Protein AF-A0A2W5SK33-F1 (afdb_monomer)

Sequence (135 aa):
MSSTFAAAQDRPVSSARSGFTPEEATDLLSRFNNAEALKGGDVSLFAFLNFSEVQKVALIARDGQVMPLESAPDAEIDQVSLGATTLADHLADPASRAQGIVVVHKGRITYEAYACEPAPAQRLPDARKHSDTAR

Solvent-accessible surface area (backbone atoms only — not comparable to full-atom values): 8895 Å² total; per-residue (Å²): 136,87,78,80,79,72,76,79,76,62,72,63,67,45,58,56,63,81,52,71,55,75,67,54,47,51,54,40,57,74,65,58,44,76,74,51,39,71,73,43,60,55,45,18,54,49,40,75,75,41,44,71,81,77,40,95,72,80,90,81,81,90,77,83,86,83,78,80,70,49,78,54,76,45,80,66,59,43,65,40,70,72,75,98,41,31,45,48,57,44,71,68,36,78,86,61,60,60,58,58,52,73,43,74,57,96,76,20,38,28,43,74,51,42,54,57,52,74,81,76,76,76,80,70,77,80,90,80,84,85,88,87,85,82,134

Secondary structure (DSSP, 8-state):
--------PPPPGGGGGG---HHHHHHHHHH--HHHHTT-HHHHHHHHHSHHHHS--------S---PPEE---GGGGG-B-SSSBHHHHHH-TTT---EEEEEETTEEEEEEETTSPPPPP-------------

Radius of gyration: 21.27 Å; Cα contacts (8 Å, |Δi|>4): 116; chains: 1; bounding box: 42×52×75 Å

Structure (mmCIF, N/CA/C/O backbone):
data_AF-A0A2W5SK33-F1
#
_entry.id   AF-A0A2W5SK33-F1
#
loop_
_atom_site.group_PDB
_atom_site.id
_atom_site.type_symbol
_atom_site.label_atom_id
_atom_site.label_alt_id
_atom_site.label_comp_id
_atom_site.label_asym_id
_atom_site.label_entity_id
_atom_site.label_seq_id
_atom_site.pdbx_PDB_ins_code
_atom_site.Cartn_x
_atom_site.Cartn_y
_atom_site.Cartn_z
_atom_site.occupancy
_atom_site.B_iso_or_equiv
_atom_site.auth_seq_id
_atom_site.auth_comp_id
_atom_site.auth_asym_id
_atom_site.auth_atom_id
_atom_site.pdbx_PDB_model_num
ATOM 1 N N . MET A 1 1 ? 11.031 -27.761 -28.864 1.00 37.38 1 MET A N 1
ATOM 2 C CA . MET A 1 1 ? 11.698 -27.122 -27.712 1.00 37.38 1 MET A CA 1
ATOM 3 C C . MET A 1 1 ? 10.624 -26.408 -26.914 1.00 37.38 1 MET A C 1
ATOM 5 O O . MET A 1 1 ? 10.212 -25.326 -27.304 1.00 37.38 1 MET A O 1
ATOM 9 N N . SER A 1 2 ? 10.079 -27.064 -25.889 1.00 33.03 2 SER A N 1
ATOM 10 C CA . SER A 1 2 ? 9.063 -26.462 -25.021 1.00 33.03 2 SER A CA 1
ATOM 11 C C . SER A 1 2 ? 9.777 -25.604 -23.988 1.00 33.03 2 SER A C 1
ATOM 13 O O . SER A 1 2 ? 10.398 -26.139 -23.075 1.00 33.03 2 SER A O 1
ATOM 15 N N . SER A 1 3 ? 9.757 -24.287 -24.181 1.00 33.66 3 SER A N 1
ATOM 16 C CA . SER A 1 3 ? 10.252 -23.348 -23.180 1.00 33.66 3 SER A CA 1
ATOM 17 C C . SER A 1 3 ? 9.155 -23.154 -22.137 1.00 33.66 3 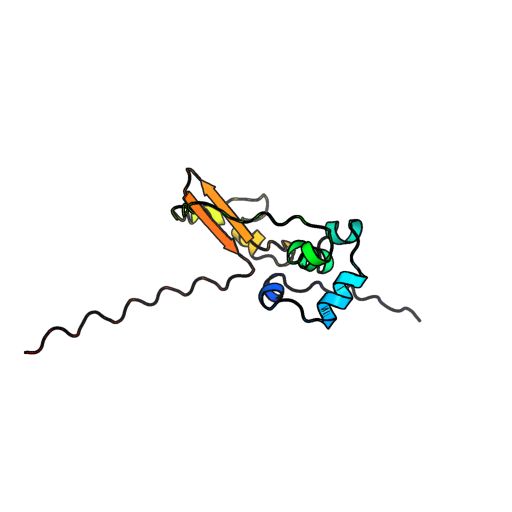SER A C 1
ATOM 19 O O . SER A 1 3 ? 8.114 -22.561 -22.420 1.00 33.66 3 SER A O 1
ATOM 21 N N . THR A 1 4 ? 9.359 -23.721 -20.954 1.00 34.81 4 THR A N 1
ATOM 22 C CA . THR A 1 4 ? 8.544 -23.459 -19.769 1.00 34.81 4 THR A CA 1
ATOM 23 C C . THR A 1 4 ? 8.788 -22.011 -19.352 1.00 34.81 4 THR A C 1
ATOM 25 O O . THR A 1 4 ? 9.854 -21.692 -18.831 1.00 34.81 4 THR A O 1
ATOM 28 N N . PHE A 1 5 ? 7.824 -21.119 -19.586 1.00 39.53 5 PHE A N 1
ATOM 29 C CA . PHE A 1 5 ? 7.817 -19.815 -18.928 1.00 39.53 5 PHE A CA 1
ATOM 30 C C . PHE A 1 5 ? 7.517 -20.057 -17.448 1.00 39.53 5 PHE A C 1
ATOM 32 O O . PHE A 1 5 ? 6.369 -20.281 -17.069 1.00 39.53 5 PHE A O 1
ATOM 39 N N . ALA A 1 6 ? 8.554 -20.075 -16.611 1.00 35.66 6 ALA A N 1
ATOM 40 C CA . ALA A 1 6 ? 8.360 -19.894 -15.182 1.00 35.66 6 ALA A CA 1
ATOM 41 C C . ALA A 1 6 ? 7.690 -18.527 -14.994 1.00 35.66 6 ALA A C 1
ATOM 43 O O . ALA A 1 6 ? 8.202 -17.522 -15.492 1.00 35.66 6 ALA A O 1
ATOM 44 N N . ALA A 1 7 ? 6.530 -18.488 -14.336 1.00 42.69 7 ALA A N 1
ATOM 45 C CA . ALA A 1 7 ? 5.955 -17.227 -13.894 1.00 42.69 7 ALA A CA 1
ATOM 46 C C . ALA A 1 7 ? 7.021 -16.524 -13.046 1.00 42.69 7 ALA A C 1
ATOM 48 O O . ALA A 1 7 ? 7.496 -17.100 -12.066 1.00 42.69 7 ALA A O 1
ATOM 49 N N . ALA A 1 8 ? 7.459 -15.337 -13.469 1.00 54.38 8 ALA A N 1
ATOM 50 C CA . ALA A 1 8 ? 8.363 -14.531 -12.668 1.00 54.38 8 ALA A CA 1
ATOM 51 C C . ALA A 1 8 ? 7.662 -14.279 -11.331 1.00 54.38 8 ALA A C 1
ATOM 53 O O . ALA A 1 8 ? 6.591 -13.677 -11.297 1.00 54.38 8 ALA A O 1
ATOM 54 N N . GLN A 1 9 ? 8.209 -14.841 -10.259 1.00 70.38 9 GLN A N 1
ATOM 55 C CA . GLN A 1 9 ? 7.660 -14.659 -8.928 1.00 70.38 9 GLN A CA 1
ATOM 56 C C . GLN A 1 9 ? 7.815 -13.181 -8.563 1.00 70.38 9 GLN A C 1
ATOM 58 O O . GLN A 1 9 ? 8.933 -12.666 -8.582 1.00 70.38 9 GLN A O 1
ATOM 63 N N . ASP A 1 10 ? 6.699 -12.507 -8.280 1.00 84.62 10 ASP A N 1
ATOM 64 C CA . ASP A 1 10 ? 6.715 -11.109 -7.853 1.00 84.62 10 ASP A CA 1
ATOM 65 C C . ASP A 1 10 ? 7.571 -10.944 -6.593 1.00 84.62 10 ASP A C 1
ATOM 67 O O . ASP A 1 10 ? 7.611 -11.819 -5.715 1.00 84.62 10 ASP A O 1
ATOM 71 N N . ARG A 1 11 ? 8.237 -9.795 -6.477 1.00 88.56 11 ARG A N 1
ATOM 72 C CA . ARG A 1 11 ? 9.053 -9.488 -5.304 1.00 88.56 11 ARG A CA 1
ATOM 73 C C . ARG A 1 11 ? 8.173 -9.325 -4.056 1.00 88.56 11 ARG A C 1
ATOM 75 O O . ARG A 1 11 ? 7.016 -8.885 -4.160 1.00 88.56 11 ARG A O 1
ATOM 82 N N . PRO A 1 12 ? 8.711 -9.624 -2.857 1.00 89.94 12 PRO A N 1
ATOM 83 C CA . PRO A 1 12 ? 8.055 -9.262 -1.608 1.00 89.94 12 PRO A CA 1
ATOM 84 C C . PRO A 1 12 ? 7.820 -7.752 -1.547 1.00 89.94 12 PRO A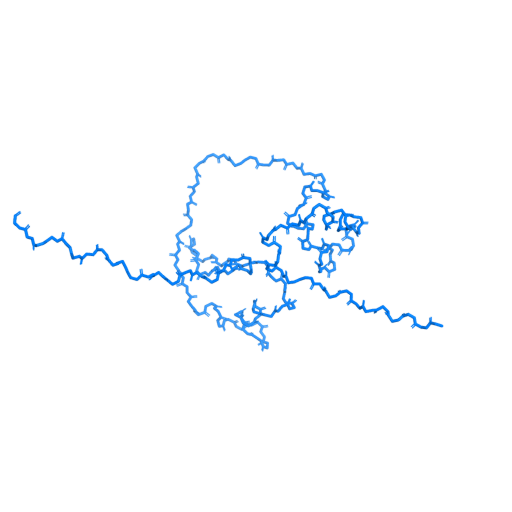 C 1
ATOM 86 O O . PRO A 1 12 ? 8.719 -6.973 -1.850 1.00 89.94 12 PRO A O 1
ATOM 89 N N . VAL A 1 13 ? 6.643 -7.322 -1.094 1.00 91.19 13 VAL A N 1
ATOM 90 C CA . VAL A 1 13 ? 6.317 -5.889 -0.969 1.00 91.19 13 VAL A CA 1
ATOM 91 C C . VAL A 1 13 ? 7.323 -5.142 -0.088 1.00 91.19 13 VAL A C 1
ATOM 93 O O . VAL A 1 13 ? 7.721 -4.023 -0.407 1.00 91.19 13 VAL A O 1
ATOM 96 N N . SER A 1 14 ? 7.808 -5.793 0.969 1.00 87.75 14 SER A N 1
ATOM 97 C CA . SER A 1 14 ? 8.817 -5.244 1.876 1.00 87.75 14 SER A CA 1
ATOM 98 C C . SER A 1 14 ? 10.144 -4.897 1.190 1.00 87.75 14 SER A C 1
ATOM 100 O O . SER A 1 14 ? 10.869 -4.032 1.685 1.00 87.75 14 SER A O 1
ATOM 102 N N . SER A 1 15 ? 10.469 -5.500 0.037 1.00 88.56 15 SER A N 1
ATOM 103 C CA . SER A 1 15 ? 11.707 -5.191 -0.688 1.00 88.56 15 SER A CA 1
ATOM 104 C C . SER A 1 15 ? 11.695 -3.783 -1.285 1.00 88.56 15 SER A C 1
ATOM 106 O O . SER A 1 15 ? 12.755 -3.174 -1.413 1.00 88.56 15 SER A O 1
ATOM 108 N N . ALA A 1 16 ? 10.515 -3.234 -1.600 1.00 89.94 16 ALA A N 1
ATOM 109 C CA . ALA A 1 16 ? 10.377 -1.885 -2.151 1.00 89.94 16 ALA A CA 1
ATOM 110 C C . ALA A 1 16 ? 10.799 -0.785 -1.160 1.00 89.94 16 ALA A C 1
ATOM 112 O O . ALA A 1 16 ? 11.021 0.357 -1.556 1.00 89.94 16 ALA A O 1
ATOM 113 N N . ARG A 1 17 ? 10.981 -1.128 0.122 1.00 85.75 17 ARG A N 1
ATOM 114 C CA . ARG A 1 17 ? 11.531 -0.222 1.135 1.00 85.75 17 ARG A CA 1
ATOM 115 C C . ARG A 1 17 ? 12.938 0.267 0.789 1.00 85.75 17 ARG A C 1
ATOM 117 O O . ARG A 1 17 ? 13.287 1.400 1.109 1.00 85.75 17 ARG A O 1
ATOM 124 N N . SER A 1 18 ? 13.737 -0.576 0.142 1.00 88.06 18 SER A N 1
ATOM 125 C CA . SER A 1 18 ? 15.085 -0.217 -0.309 1.00 88.06 18 SER A CA 1
ATOM 126 C C . SER A 1 18 ? 15.075 0.617 -1.595 1.00 88.06 18 SER A C 1
ATOM 128 O O . SER A 1 18 ? 16.138 0.959 -2.108 1.00 88.06 18 SER A O 1
ATOM 130 N N . GLY A 1 19 ? 13.890 0.950 -2.113 1.00 90.44 19 GLY A N 1
ATOM 131 C CA . GLY A 1 19 ? 13.714 1.539 -3.431 1.00 90.44 19 GLY A CA 1
ATOM 132 C C . GLY A 1 19 ? 13.909 0.516 -4.549 1.00 90.44 19 GLY A C 1
ATOM 133 O O . GLY A 1 19 ? 13.895 -0.695 -4.325 1.00 90.44 19 GLY A O 1
ATOM 134 N N . PHE A 1 20 ? 14.078 1.037 -5.759 1.00 93.88 20 PHE A N 1
ATOM 135 C CA . PHE A 1 20 ? 14.349 0.277 -6.976 1.00 93.88 20 PHE A CA 1
ATOM 136 C C . PHE A 1 20 ? 15.675 0.767 -7.555 1.00 93.88 20 PHE A C 1
ATOM 138 O O . PHE A 1 20 ? 15.928 1.977 -7.564 1.00 93.88 20 PHE A O 1
ATOM 145 N N . THR A 1 21 ? 16.526 -0.137 -8.036 1.00 94.94 21 THR A N 1
ATOM 146 C CA . THR A 1 21 ? 17.731 0.286 -8.764 1.00 94.94 21 THR A CA 1
ATOM 147 C C . THR A 1 21 ? 17.343 0.923 -10.103 1.00 94.94 21 THR A C 1
ATOM 149 O O . THR A 1 21 ? 16.238 0.686 -10.604 1.00 94.94 21 THR A O 1
ATOM 152 N N . PRO A 1 22 ? 18.226 1.719 -10.732 1.00 95.94 22 PRO A N 1
ATOM 153 C CA . PRO A 1 22 ? 17.956 2.278 -12.057 1.00 95.94 22 PRO A CA 1
ATOM 154 C C . PRO A 1 22 ? 17.603 1.218 -13.110 1.00 95.94 22 PRO A C 1
ATOM 156 O O . PRO A 1 22 ? 16.727 1.442 -13.947 1.00 95.94 22 PRO A O 1
ATOM 159 N N . GLU A 1 23 ? 18.245 0.051 -13.061 1.00 96.38 23 GLU A N 1
ATOM 160 C CA . GLU A 1 23 ? 17.981 -1.071 -13.965 1.00 96.38 23 GLU A CA 1
ATOM 161 C C . GLU A 1 23 ? 16.589 -1.663 -13.724 1.00 96.38 23 GLU A C 1
ATOM 163 O O . GLU A 1 23 ? 15.846 -1.893 -14.678 1.00 96.38 23 GLU A O 1
ATOM 168 N N . GLU A 1 24 ? 16.206 -1.851 -12.459 1.00 95.31 24 GLU A N 1
ATOM 169 C CA . GLU A 1 24 ? 14.870 -2.330 -12.097 1.00 95.31 24 GLU A CA 1
ATOM 170 C C . GLU A 1 24 ? 13.783 -1.336 -12.502 1.00 95.31 24 GLU A C 1
ATOM 172 O O . GLU A 1 24 ? 12.780 -1.725 -13.097 1.00 95.31 24 GLU A O 1
ATOM 177 N N . ALA A 1 25 ? 13.984 -0.049 -12.216 1.00 96.44 25 ALA A N 1
ATOM 178 C CA . ALA A 1 25 ? 13.053 1.003 -12.603 1.00 96.44 25 ALA A CA 1
ATOM 179 C C . ALA A 1 25 ? 12.892 1.060 -14.128 1.00 96.44 25 ALA A C 1
ATOM 181 O O . ALA A 1 25 ? 11.772 1.161 -14.623 1.00 96.44 25 ALA A O 1
ATOM 182 N N . THR A 1 26 ? 13.987 0.922 -14.881 1.00 97.38 26 THR A N 1
ATOM 183 C CA . THR A 1 26 ? 13.954 0.882 -16.350 1.00 97.38 26 THR A CA 1
ATOM 184 C C . THR A 1 26 ? 13.153 -0.318 -16.868 1.00 97.38 26 THR A C 1
ATOM 186 O O . THR A 1 26 ? 12.310 -0.142 -17.751 1.00 97.38 26 THR A O 1
ATOM 189 N N . ASP A 1 27 ? 13.360 -1.520 -16.314 1.00 96.62 27 ASP A N 1
ATOM 190 C CA . ASP A 1 27 ? 12.568 -2.711 -16.667 1.00 96.62 27 ASP A CA 1
ATOM 191 C C . ASP A 1 27 ? 11.075 -2.495 -16.385 1.00 96.62 27 ASP A C 1
ATOM 193 O O . ASP A 1 27 ? 10.234 -2.669 -17.272 1.00 96.62 27 ASP A O 1
ATOM 197 N N . LEU A 1 28 ? 10.744 -2.050 -15.173 1.00 96.88 28 LEU A N 1
ATOM 198 C CA . LEU A 1 28 ? 9.365 -1.884 -14.713 1.00 96.88 28 LEU A CA 1
ATOM 199 C C . LEU A 1 28 ? 8.629 -0.797 -15.504 1.00 96.88 28 LEU A C 1
ATOM 201 O O . LEU A 1 28 ? 7.472 -0.995 -15.881 1.00 96.88 28 LEU A O 1
ATOM 205 N N . LEU A 1 29 ? 9.310 0.304 -15.836 1.00 96.88 29 LEU A N 1
ATOM 206 C CA . LEU A 1 29 ? 8.790 1.348 -16.721 1.00 96.88 29 LEU A CA 1
ATOM 207 C C . LEU A 1 29 ? 8.542 0.826 -18.137 1.00 96.88 29 LEU A C 1
ATOM 209 O O . LEU A 1 29 ? 7.503 1.130 -18.720 1.00 96.88 29 LEU A O 1
ATOM 213 N N . SER A 1 30 ? 9.443 0.007 -18.688 1.00 97.31 30 SER A N 1
ATOM 214 C CA . SER A 1 30 ? 9.277 -0.550 -20.041 1.00 97.31 30 SER A CA 1
ATOM 215 C C . SER A 1 30 ? 8.059 -1.476 -20.168 1.00 97.31 30 SER A C 1
ATOM 217 O O . SER A 1 30 ? 7.484 -1.616 -21.248 1.00 97.31 30 SER A O 1
ATOM 219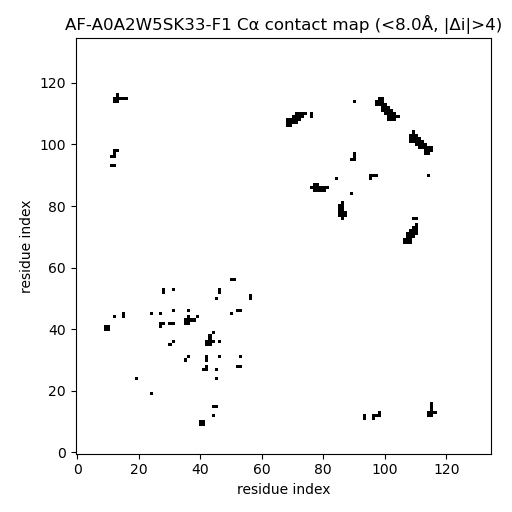 N N . ARG A 1 31 ? 7.643 -2.084 -19.052 1.00 96.38 31 ARG A N 1
ATOM 220 C CA . ARG A 1 31 ? 6.487 -2.984 -18.953 1.00 96.38 31 ARG A CA 1
ATOM 221 C C . ARG A 1 31 ? 5.201 -2.258 -18.562 1.00 96.38 31 ARG A C 1
ATOM 223 O O . ARG A 1 31 ? 4.121 -2.850 -18.630 1.00 96.38 31 ARG A O 1
ATOM 230 N N . PHE A 1 32 ? 5.297 -0.997 -18.148 1.00 97.25 32 PHE A N 1
ATOM 231 C CA . PHE A 1 32 ? 4.157 -0.251 -17.649 1.00 97.25 32 PHE A CA 1
ATOM 232 C C . PHE A 1 32 ? 3.125 0.006 -18.750 1.00 97.25 32 PHE A C 1
ATOM 234 O O . PHE A 1 32 ? 3.396 0.565 -19.811 1.00 97.25 32 PHE A O 1
ATOM 241 N N . ASN A 1 33 ? 1.887 -0.345 -18.435 1.00 96.25 33 ASN A N 1
ATOM 242 C CA . ASN A 1 33 ? 0.690 0.230 -19.024 1.00 96.25 33 ASN A CA 1
ATOM 243 C C . ASN A 1 33 ? -0.435 0.140 -17.983 1.00 96.25 33 ASN A C 1
ATOM 245 O O . ASN A 1 33 ? -0.346 -0.644 -17.037 1.00 96.25 33 ASN A O 1
ATOM 249 N N . ASN A 1 34 ? -1.510 0.911 -18.165 1.00 95.06 34 ASN A N 1
ATOM 250 C CA . ASN A 1 34 ? -2.605 0.952 -17.188 1.00 95.06 34 ASN A CA 1
ATOM 251 C C . ASN A 1 34 ? -3.234 -0.428 -16.938 1.00 95.06 34 ASN A C 1
ATOM 253 O O . ASN A 1 34 ? -3.603 -0.727 -15.808 1.00 95.06 34 ASN A O 1
ATOM 257 N N . ALA A 1 35 ? -3.347 -1.276 -17.965 1.00 96.06 35 ALA A N 1
ATOM 258 C CA . ALA A 1 35 ? -3.917 -2.608 -17.797 1.00 96.06 35 ALA A CA 1
ATOM 259 C C . ALA A 1 35 ? -2.991 -3.529 -16.989 1.00 96.06 35 ALA A C 1
ATOM 261 O O . ALA A 1 35 ? -3.490 -4.315 -16.193 1.00 96.06 35 ALA A O 1
ATOM 262 N N . GLU A 1 36 ? -1.669 -3.423 -17.151 1.00 94.88 36 GLU A N 1
ATOM 263 C CA . GLU A 1 36 ? -0.712 -4.153 -16.309 1.00 94.88 36 GLU A CA 1
ATOM 264 C C . GLU A 1 36 ? -0.698 -3.653 -14.867 1.00 94.88 36 GLU A C 1
ATOM 266 O O . GLU A 1 36 ? -0.794 -4.448 -13.938 1.00 94.88 36 GLU A O 1
ATOM 271 N N . ALA A 1 37 ? -0.664 -2.338 -14.654 1.00 93.94 37 ALA A N 1
ATOM 272 C CA . ALA A 1 37 ? -0.624 -1.774 -13.305 1.00 93.94 37 ALA A CA 1
ATOM 273 C C . ALA A 1 37 ? -1.846 -2.164 -12.447 1.00 93.94 37 ALA A C 1
ATOM 275 O O . ALA A 1 37 ? -1.743 -2.243 -11.222 1.00 93.94 37 ALA A O 1
ATOM 276 N N . LEU A 1 38 ? -2.992 -2.443 -13.077 1.00 93.31 38 LEU A N 1
ATOM 277 C CA . LEU A 1 38 ? -4.216 -2.878 -12.400 1.00 93.31 38 LEU A CA 1
ATOM 278 C C . LEU A 1 38 ? -4.260 -4.380 -12.074 1.00 93.31 38 LEU A C 1
ATOM 280 O O . LEU A 1 38 ? -5.128 -4.793 -11.309 1.00 93.31 38 LEU A O 1
ATOM 284 N N . LYS A 1 39 ? -3.350 -5.204 -12.610 1.00 92.75 39 LYS A N 1
ATOM 285 C CA . LYS A 1 39 ? -3.292 -6.647 -12.301 1.00 92.75 39 LYS A CA 1
ATOM 286 C C . LYS A 1 39 ? -2.611 -6.959 -10.967 1.00 92.75 39 LYS A C 1
ATOM 288 O O . LYS A 1 39 ? -2.693 -8.092 -10.503 1.00 92.75 39 LYS A O 1
ATOM 293 N N . GLY A 1 40 ? -1.946 -5.980 -10.355 1.00 90.00 40 GLY A N 1
ATOM 294 C CA . GLY A 1 40 ? -1.070 -6.206 -9.207 1.00 90.00 40 GLY A CA 1
ATOM 295 C C . GLY A 1 40 ? 0.362 -6.544 -9.636 1.00 90.00 40 GLY A C 1
ATOM 296 O O . GLY A 1 40 ? 0.816 -6.140 -10.705 1.00 90.00 40 GLY A O 1
ATOM 297 N N . GLY A 1 4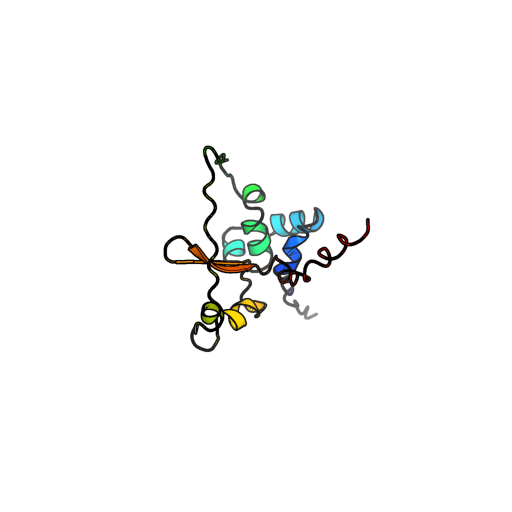1 ? 1.102 -7.234 -8.770 1.00 93.25 41 GLY A N 1
ATOM 298 C CA . GLY A 1 41 ? 2.494 -7.612 -9.030 1.00 93.25 41 GLY A CA 1
ATOM 299 C C . GLY A 1 41 ? 3.490 -6.448 -9.009 1.00 93.25 41 GLY A C 1
ATOM 300 O O . GLY A 1 41 ? 3.229 -5.392 -8.416 1.00 93.25 41 GLY A O 1
ATOM 301 N N . ASP A 1 42 ? 4.669 -6.664 -9.584 1.00 94.94 42 ASP A N 1
ATOM 302 C CA . ASP A 1 42 ? 5.808 -5.739 -9.470 1.00 94.94 42 ASP A CA 1
ATOM 303 C C . ASP A 1 42 ? 5.619 -4.418 -10.222 1.00 94.94 42 ASP A C 1
ATOM 305 O O . ASP A 1 42 ? 6.004 -3.365 -9.713 1.00 94.94 42 ASP A O 1
ATOM 309 N N . VAL A 1 43 ? 4.978 -4.449 -11.396 1.00 96.00 43 VAL A N 1
ATOM 310 C CA . VAL A 1 43 ? 4.664 -3.229 -12.164 1.00 96.00 43 VAL A CA 1
ATOM 311 C C . VAL A 1 43 ? 3.705 -2.344 -11.373 1.00 96.00 43 VAL A C 1
ATOM 313 O O . VAL A 1 43 ? 3.906 -1.135 -11.293 1.00 96.00 43 VAL A O 1
ATOM 316 N N . SER A 1 44 ? 2.689 -2.945 -10.748 1.00 95.50 44 SER A N 1
ATOM 317 C CA . SER A 1 44 ? 1.742 -2.235 -9.888 1.00 95.50 44 SER A CA 1
ATOM 318 C C . SER A 1 44 ? 2.433 -1.638 -8.662 1.00 95.50 44 SER A C 1
ATOM 320 O O . SER A 1 44 ? 2.292 -0.446 -8.391 1.00 95.50 44 SER A O 1
ATOM 322 N N . LEU A 1 45 ? 3.248 -2.438 -7.964 1.00 94.88 45 LEU A N 1
ATOM 323 C CA . LEU A 1 45 ? 3.998 -1.995 -6.787 1.00 94.88 45 LEU A CA 1
ATOM 324 C C . LEU A 1 45 ? 4.906 -0.802 -7.113 1.00 94.88 45 LEU A C 1
ATOM 326 O O . LEU A 1 45 ? 4.875 0.205 -6.408 1.00 94.88 45 LEU A O 1
ATOM 330 N N . PHE A 1 46 ? 5.668 -0.885 -8.204 1.00 95.69 46 PHE A N 1
ATOM 331 C CA . PHE A 1 46 ? 6.516 0.210 -8.666 1.00 95.69 46 PHE A CA 1
ATOM 332 C C . PHE A 1 46 ? 5.705 1.448 -9.044 1.00 95.69 46 PHE A C 1
ATOM 334 O O . PHE A 1 46 ? 6.014 2.540 -8.568 1.00 95.69 46 PHE A O 1
ATOM 341 N N . ALA A 1 47 ? 4.660 1.283 -9.858 1.00 95.94 47 ALA A N 1
ATOM 342 C CA . ALA A 1 47 ? 3.849 2.389 -10.349 1.00 95.94 47 ALA A CA 1
ATOM 343 C C . ALA A 1 47 ? 3.169 3.158 -9.211 1.00 95.94 47 ALA A C 1
ATOM 345 O O . ALA A 1 47 ? 3.185 4.384 -9.221 1.00 95.94 47 ALA A O 1
ATOM 346 N N . PHE A 1 48 ? 2.598 2.475 -8.215 1.00 94.19 48 PHE A N 1
ATOM 347 C CA . PHE A 1 48 ? 1.905 3.147 -7.110 1.00 94.19 48 PHE A CA 1
ATOM 348 C C . PHE A 1 48 ? 2.851 3.787 -6.088 1.00 94.19 48 PHE A C 1
ATOM 350 O O . PHE A 1 48 ? 2.464 4.760 -5.445 1.00 94.19 48 PHE A O 1
ATOM 357 N N . LEU A 1 49 ? 4.093 3.308 -5.978 1.00 93.69 49 LEU A N 1
ATOM 358 C CA . LEU A 1 49 ? 5.126 3.951 -5.160 1.00 93.69 49 LEU A CA 1
ATOM 359 C C . LEU A 1 49 ? 5.842 5.103 -5.882 1.00 93.69 49 LEU A C 1
ATOM 361 O O . LEU A 1 49 ? 6.358 6.002 -5.226 1.00 93.69 49 LEU A O 1
ATOM 365 N N . ASN A 1 50 ? 5.849 5.102 -7.218 1.00 95.00 50 ASN A N 1
ATOM 366 C CA . ASN A 1 50 ? 6.587 6.055 -8.053 1.00 95.00 50 ASN A CA 1
ATOM 367 C C . ASN A 1 50 ? 5.677 6.672 -9.126 1.00 95.00 50 ASN A C 1
ATOM 369 O O . ASN A 1 50 ? 6.045 6.776 -10.293 1.00 95.00 50 ASN A O 1
ATOM 373 N N . PHE A 1 51 ? 4.455 7.062 -8.755 1.00 95.19 51 PHE A N 1
ATOM 374 C CA . PHE A 1 51 ? 3.413 7.408 -9.731 1.00 95.19 51 PHE A CA 1
ATOM 375 C C . PHE A 1 51 ? 3.781 8.584 -10.652 1.00 95.19 51 PHE A C 1
ATOM 377 O O . PHE A 1 51 ? 3.331 8.647 -11.796 1.00 95.19 51 PHE A O 1
ATOM 384 N N . SER A 1 52 ? 4.648 9.485 -10.186 1.00 95.31 52 SER A N 1
ATOM 385 C CA . SER A 1 52 ? 5.210 10.579 -10.986 1.00 95.31 52 SER A CA 1
ATOM 386 C C . SER A 1 52 ? 6.099 10.120 -12.146 1.00 95.31 52 SER A C 1
ATOM 388 O O . SER A 1 52 ? 6.265 10.877 -13.097 1.00 95.31 52 SER A O 1
ATOM 390 N N . GLU A 1 53 ? 6.659 8.909 -12.089 1.00 95.12 53 GLU A N 1
ATOM 391 C CA . GLU A 1 53 ? 7.491 8.334 -13.158 1.00 95.12 53 GLU A CA 1
ATOM 392 C C . GLU A 1 53 ? 6.642 7.750 -14.297 1.00 95.12 53 GLU A C 1
ATOM 394 O O . GLU A 1 53 ? 7.080 7.679 -15.443 1.00 95.12 53 GLU A O 1
ATOM 399 N N . VAL A 1 54 ? 5.408 7.334 -13.995 1.00 96.25 54 VAL A N 1
ATOM 400 C CA . VAL A 1 54 ? 4.522 6.651 -14.953 1.00 96.25 54 VAL A CA 1
ATOM 401 C C . VAL A 1 54 ? 3.392 7.536 -15.479 1.00 96.25 54 VAL A C 1
ATOM 403 O O . VAL A 1 54 ? 2.772 7.201 -16.490 1.00 96.25 54 VAL A O 1
ATOM 406 N N . GLN A 1 55 ? 3.091 8.652 -14.811 1.00 95.00 55 GLN A N 1
ATOM 407 C CA . GLN A 1 55 ? 1.983 9.543 -15.152 1.00 95.00 55 GLN A CA 1
ATOM 408 C C . GLN A 1 55 ? 2.342 11.016 -14.958 1.00 95.00 55 GLN A C 1
ATOM 410 O O . GLN A 1 55 ? 3.181 11.389 -14.142 1.00 95.00 55 GLN A O 1
ATOM 415 N N . LYS A 1 56 ? 1.629 11.890 -15.677 1.00 95.25 56 LYS A N 1
ATOM 416 C CA . LYS A 1 56 ? 1.683 13.330 -15.409 1.00 95.25 56 LYS A CA 1
ATOM 417 C C . LYS A 1 56 ? 0.952 13.620 -14.103 1.00 95.25 56 LYS A C 1
ATOM 419 O O . LYS A 1 56 ? -0.240 13.343 -13.988 1.00 95.25 56 LYS A O 1
ATOM 424 N N . VAL A 1 57 ? 1.653 14.229 -13.156 1.00 96.25 57 VAL A N 1
ATOM 425 C CA . VAL A 1 57 ? 1.111 14.614 -11.850 1.00 96.25 57 VAL A CA 1
ATOM 426 C C . VAL A 1 57 ? 1.203 16.122 -11.651 1.00 96.25 57 VAL A C 1
ATOM 428 O O . VAL A 1 57 ? 2.067 16.788 -12.220 1.00 96.25 57 VAL A O 1
ATOM 431 N N . ALA A 1 58 ? 0.308 16.665 -10.831 1.00 96.50 58 ALA A N 1
ATOM 432 C CA . ALA A 1 58 ? 0.422 18.022 -10.315 1.00 96.50 58 ALA A CA 1
ATOM 433 C C . ALA A 1 58 ? 0.950 17.966 -8.878 1.00 96.50 58 ALA A C 1
ATOM 435 O O . ALA A 1 58 ? 0.525 17.120 -8.090 1.00 96.50 58 ALA A O 1
ATOM 436 N N . LEU A 1 59 ? 1.863 18.873 -8.531 1.00 93.94 59 LEU A N 1
ATOM 437 C CA . LEU A 1 59 ? 2.365 18.98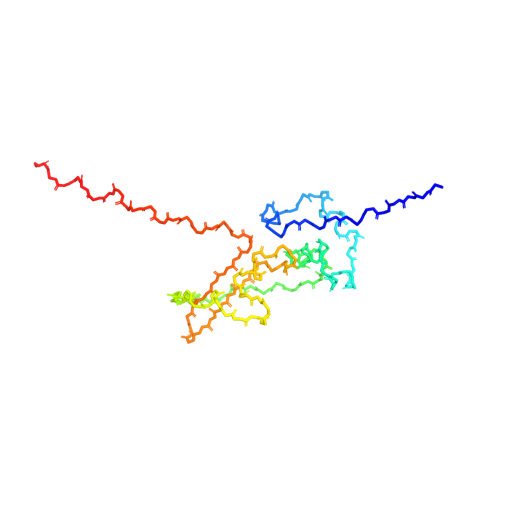1 -7.167 1.00 93.94 59 LEU A CA 1
ATOM 438 C C . LEU A 1 59 ? 1.318 19.669 -6.285 1.00 93.94 59 LEU A C 1
ATOM 440 O O . LEU A 1 59 ? 0.968 20.824 -6.521 1.00 93.94 59 LEU A O 1
ATOM 444 N N . ILE A 1 60 ? 0.866 18.978 -5.239 1.00 92.88 60 ILE A N 1
ATOM 445 C CA . ILE A 1 60 ? 0.086 19.580 -4.156 1.00 92.88 60 ILE A CA 1
ATOM 446 C C . ILE A 1 60 ? 1.046 19.838 -2.998 1.00 92.88 60 ILE A C 1
ATOM 448 O O . ILE A 1 60 ? 1.455 18.915 -2.295 1.00 92.88 60 ILE A O 1
ATOM 452 N N . ALA A 1 61 ? 1.448 21.097 -2.830 1.00 93.06 61 ALA A N 1
ATOM 453 C CA . ALA A 1 61 ? 2.292 21.491 -1.712 1.00 93.06 61 ALA A CA 1
ATOM 454 C C . ALA A 1 61 ? 1.489 21.431 -0.407 1.00 93.06 61 ALA A C 1
ATOM 456 O O . ALA A 1 61 ? 0.377 21.954 -0.322 1.00 93.06 61 ALA A O 1
ATOM 457 N N . ARG A 1 62 ? 2.064 20.803 0.621 1.00 91.88 62 ARG A N 1
ATOM 458 C CA . ARG A 1 62 ? 1.510 20.868 1.974 1.00 91.88 62 ARG A CA 1
ATOM 459 C C . ARG A 1 62 ? 1.773 22.264 2.541 1.00 91.88 62 ARG A C 1
ATOM 461 O O . ARG A 1 62 ? 2.927 22.679 2.603 1.00 91.88 62 ARG A O 1
ATOM 468 N N . ASP A 1 63 ? 0.725 22.939 2.996 1.00 93.25 63 ASP A N 1
ATOM 469 C CA . ASP A 1 63 ? 0.796 24.247 3.655 1.00 93.25 63 ASP A CA 1
ATOM 470 C C . ASP A 1 63 ? -0.031 24.242 4.954 1.00 93.25 63 ASP A C 1
ATOM 472 O O . ASP A 1 63 ? -0.869 23.361 5.167 1.00 93.25 63 ASP A O 1
ATOM 476 N N . GLY A 1 64 ? 0.226 25.202 5.840 1.00 94.25 64 GLY A N 1
ATOM 477 C CA . GLY A 1 64 ? -0.471 25.361 7.114 1.00 94.25 64 GLY A CA 1
ATOM 478 C C . GLY A 1 64 ? 0.017 24.447 8.245 1.00 94.25 64 GLY A C 1
ATOM 479 O O . GLY A 1 64 ? 1.043 23.764 8.163 1.00 94.25 64 GLY A O 1
ATOM 480 N N . GLN A 1 65 ? -0.723 24.478 9.356 1.00 93.75 65 GLN A N 1
ATOM 481 C CA . GLN A 1 65 ? -0.417 23.696 10.555 1.00 93.75 65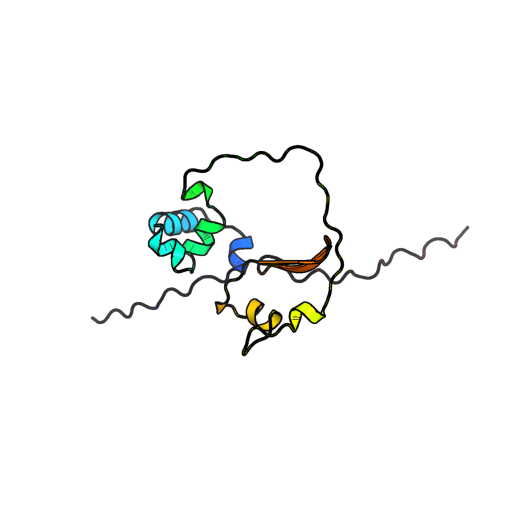 GLN A CA 1
ATOM 482 C C . GLN A 1 65 ? -0.748 22.212 10.351 1.00 93.75 65 GLN A C 1
ATOM 484 O O . GLN A 1 65 ? -1.829 21.864 9.882 1.00 93.75 65 GLN A O 1
ATOM 489 N N . VAL A 1 66 ? 0.174 21.331 10.752 1.00 92.38 66 VAL A N 1
ATOM 490 C CA . VAL A 1 66 ? -0.070 19.882 10.798 1.00 92.38 66 VAL A CA 1
ATOM 491 C C . VAL A 1 66 ? -0.660 19.535 12.149 1.00 92.38 66 VAL A C 1
ATOM 493 O O . VAL A 1 66 ? -0.032 19.792 13.174 1.00 92.38 66 VAL A O 1
ATOM 496 N N . MET A 1 67 ? -1.836 18.915 12.140 1.00 91.56 67 MET A N 1
ATOM 497 C CA . MET A 1 67 ? -2.411 18.324 13.338 1.00 91.56 67 MET A CA 1
ATOM 498 C C . MET A 1 67 ? -2.041 16.837 13.384 1.00 91.56 67 MET A C 1
ATOM 500 O O . MET A 1 67 ? -2.512 16.087 12.525 1.00 91.56 67 MET A O 1
ATOM 504 N N . PRO A 1 68 ? -1.199 16.391 14.334 1.00 92.88 68 PRO A N 1
ATOM 505 C CA . PRO A 1 68 ? -0.956 14.968 14.510 1.00 92.88 68 PRO A CA 1
ATOM 506 C C . PRO A 1 68 ? -2.239 14.289 14.999 1.00 92.88 68 PRO A C 1
ATOM 508 O O . PRO A 1 68 ? -2.941 14.819 15.862 1.00 92.88 68 PRO A O 1
ATOM 511 N N . LEU A 1 69 ? -2.539 13.108 14.461 1.00 95.25 69 LEU A N 1
ATOM 512 C CA . LEU A 1 69 ? -3.586 12.263 15.024 1.00 95.25 69 LEU A CA 1
ATOM 513 C C . LEU A 1 69 ? -3.076 11.637 16.324 1.00 95.25 69 LEU A C 1
ATOM 515 O O . LEU A 1 69 ? -1.943 11.161 16.396 1.00 95.25 69 LEU A O 1
ATOM 519 N N . GLU A 1 70 ? -3.918 11.637 17.353 1.00 96.88 70 GLU A N 1
ATOM 520 C CA . GLU A 1 70 ? -3.617 10.943 18.604 1.00 96.88 70 GLU A CA 1
ATOM 521 C C . GLU A 1 70 ? -3.615 9.427 18.354 1.00 96.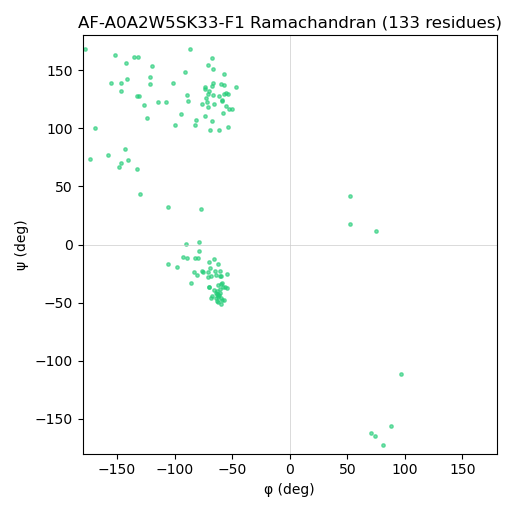88 70 GLU A C 1
ATOM 523 O O . GLU A 1 70 ? -4.499 8.901 17.678 1.00 96.88 70 GLU A O 1
ATOM 528 N N . SER A 1 71 ? -2.628 8.716 18.897 1.00 96.00 71 SER A N 1
ATOM 529 C CA . SER A 1 71 ? -2.579 7.252 18.849 1.00 96.00 71 SER A CA 1
ATOM 530 C C . SER A 1 71 ? -3.311 6.666 20.058 1.00 96.00 71 SER A C 1
ATOM 532 O O . SER A 1 71 ? -3.040 7.051 21.195 1.00 96.00 71 SER A O 1
ATOM 534 N N . ALA A 1 72 ? -4.234 5.737 19.816 1.00 97.12 72 ALA A N 1
ATOM 535 C CA . ALA A 1 72 ? -4.936 4.959 20.834 1.00 97.12 72 ALA A CA 1
ATOM 536 C C . ALA A 1 72 ? -5.094 3.504 20.357 1.00 97.12 72 ALA A C 1
ATOM 538 O O . ALA A 1 72 ? -6.199 3.118 19.968 1.00 97.12 72 ALA A O 1
ATOM 539 N N . PRO A 1 73 ? -3.998 2.718 20.340 1.00 95.44 73 PRO A N 1
ATOM 540 C CA . PRO A 1 73 ? -3.988 1.383 19.757 1.00 95.44 73 PRO A CA 1
ATOM 541 C C . PRO A 1 73 ? -4.993 0.440 20.417 1.00 95.44 73 PRO A C 1
ATOM 543 O O . PRO A 1 73 ? -5.102 0.395 21.643 1.00 95.44 73 PRO A O 1
ATOM 546 N N . ASP A 1 74 ? -5.673 -0.345 19.593 1.00 95.75 74 ASP A N 1
ATOM 547 C CA . ASP A 1 74 ? -6.616 -1.380 19.990 1.00 95.75 74 ASP A CA 1
ATOM 548 C C . ASP A 1 74 ? -6.176 -2.714 19.374 1.00 95.75 74 ASP A C 1
ATOM 550 O O . ASP A 1 74 ? -6.242 -2.916 18.160 1.00 95.75 74 ASP A O 1
ATOM 554 N N . ALA A 1 75 ? -5.685 -3.619 20.223 1.00 89.38 75 ALA A N 1
ATOM 555 C CA . ALA A 1 75 ? -5.156 -4.912 19.797 1.00 89.38 75 ALA A CA 1
ATOM 556 C C . ALA A 1 75 ? -6.247 -5.872 19.290 1.00 89.38 75 ALA A C 1
ATOM 558 O O . ALA A 1 75 ? -5.929 -6.864 18.635 1.00 89.38 75 ALA A O 1
ATOM 559 N N . GLU A 1 76 ? -7.530 -5.599 19.555 1.00 94.75 76 GLU A N 1
ATOM 560 C CA . GLU A 1 76 ? -8.624 -6.425 19.033 1.00 94.75 76 GLU A CA 1
ATOM 561 C C . GLU A 1 76 ? -8.779 -6.275 17.512 1.00 94.75 76 GLU A C 1
ATOM 563 O O . GLU A 1 76 ? -9.310 -7.172 16.854 1.00 94.75 76 GLU A O 1
ATOM 568 N N . ILE A 1 77 ? -8.259 -5.185 16.931 1.00 94.69 77 ILE A N 1
ATOM 569 C CA . ILE A 1 77 ? -8.332 -4.917 15.490 1.00 94.69 77 ILE A CA 1
ATOM 570 C C . ILE A 1 77 ? -7.603 -5.990 14.666 1.00 94.69 77 ILE A C 1
ATOM 572 O O . ILE A 1 77 ? -8.097 -6.371 13.605 1.00 94.69 77 ILE A O 1
ATOM 576 N N . ASP A 1 78 ? -6.500 -6.549 15.171 1.00 91.00 78 ASP A N 1
ATOM 577 C CA . ASP A 1 78 ? -5.783 -7.661 14.524 1.00 91.00 78 ASP A CA 1
ATOM 578 C C . ASP A 1 78 ? -6.669 -8.898 14.322 1.00 91.00 78 ASP A C 1
ATOM 580 O O . ASP A 1 78 ? -6.519 -9.630 13.343 1.00 91.00 78 ASP A O 1
ATOM 584 N N . GLN A 1 79 ? -7.609 -9.121 15.242 1.00 94.25 79 GLN A N 1
ATOM 585 C CA . GLN A 1 79 ? -8.460 -10.310 15.300 1.00 94.25 79 GLN A CA 1
ATOM 586 C C . GLN A 1 79 ? -9.766 -10.155 14.516 1.00 94.25 79 GLN A C 1
ATOM 588 O O . GLN A 1 79 ? -10.583 -11.079 14.476 1.00 94.25 79 GLN A O 1
ATOM 593 N N . VAL A 1 80 ? -9.986 -9.001 13.879 1.00 95.19 80 VAL A N 1
ATOM 594 C CA . VAL A 1 80 ? -11.171 -8.775 13.050 1.00 95.19 80 VAL A CA 1
ATOM 595 C C . VAL A 1 80 ? -11.211 -9.817 11.934 1.00 95.19 80 VAL A C 1
ATOM 597 O O . VAL A 1 80 ? -10.268 -9.966 11.158 1.00 95.19 80 VAL A O 1
ATOM 600 N N . SER A 1 81 ? -12.325 -10.545 11.853 1.00 95.19 81 SER A N 1
ATOM 601 C CA . SER A 1 81 ? -12.538 -11.553 10.817 1.00 95.19 81 SER A CA 1
ATOM 602 C C . SER A 1 81 ? -12.756 -10.893 9.454 1.00 95.19 81 SER A C 1
ATOM 604 O O . SER A 1 81 ? -13.629 -10.040 9.292 1.00 95.19 81 SER A O 1
ATOM 606 N N . LEU A 1 82 ? -12.003 -11.352 8.456 1.00 91.44 82 LEU A N 1
ATOM 607 C CA . LEU A 1 82 ? -12.170 -11.038 7.035 1.00 91.44 82 LEU A CA 1
ATOM 608 C C . LEU A 1 82 ? -12.783 -12.234 6.281 1.00 91.44 82 LEU A C 1
ATOM 610 O O . LEU A 1 82 ? -12.467 -12.498 5.122 1.00 91.44 82 LEU A O 1
ATOM 614 N N . GLY A 1 83 ? -13.637 -13.004 6.962 1.00 92.19 83 GLY A N 1
ATOM 615 C CA . GLY A 1 83 ? -14.160 -14.281 6.484 1.00 92.19 83 GLY A CA 1
ATOM 616 C C . GLY A 1 83 ? -13.353 -15.446 7.049 1.00 92.19 83 GLY A C 1
ATOM 617 O O . GLY A 1 83 ? -13.420 -15.722 8.243 1.00 92.19 83 GLY A O 1
ATOM 618 N N . ALA A 1 84 ? -12.596 -16.142 6.198 1.00 92.69 84 ALA A N 1
ATOM 619 C CA . ALA A 1 84 ? -11.829 -17.329 6.595 1.00 92.69 84 ALA A CA 1
ATOM 620 C C . ALA A 1 84 ? -10.506 -17.022 7.329 1.00 92.69 84 ALA A C 1
ATOM 622 O O . ALA A 1 84 ? -9.836 -17.946 7.776 1.00 92.69 84 ALA A O 1
ATOM 623 N N . THR A 1 85 ? -10.125 -15.748 7.429 1.00 94.12 85 THR A N 1
ATOM 624 C CA . THR A 1 85 ? -8.849 -15.278 7.984 1.00 94.12 85 THR A CA 1
ATOM 625 C C . THR A 1 85 ? -9.080 -14.091 8.919 1.00 94.12 85 THR A C 1
ATOM 627 O O . THR A 1 85 ? -10.134 -13.449 8.847 1.00 94.12 85 THR A O 1
ATOM 630 N N . THR A 1 86 ? -8.115 -13.779 9.781 1.00 94.81 86 THR A N 1
ATOM 631 C CA . THR A 1 86 ? -8.085 -12.509 10.529 1.00 94.81 86 THR A CA 1
ATOM 632 C C . THR A 1 86 ? -7.406 -11.403 9.714 1.00 94.81 86 THR A C 1
ATOM 634 O O . THR A 1 86 ? -6.780 -11.681 8.684 1.00 94.81 86 THR A O 1
ATOM 637 N N . LEU A 1 87 ? -7.519 -10.147 10.157 1.00 93.06 87 LEU A N 1
ATOM 638 C CA . LEU A 1 87 ? -6.768 -9.031 9.578 1.00 93.06 87 LEU A CA 1
ATOM 639 C C . LEU A 1 87 ? -5.256 -9.259 9.698 1.00 93.06 87 LEU A C 1
ATOM 641 O O . LEU A 1 87 ? -4.546 -9.092 8.708 1.00 93.06 87 LEU A O 1
ATOM 645 N N . ALA A 1 88 ? -4.779 -9.683 10.869 1.00 90.56 88 ALA A N 1
ATOM 646 C CA . ALA A 1 88 ? -3.363 -9.968 11.089 1.00 90.56 88 ALA A CA 1
ATOM 647 C C . ALA A 1 88 ? -2.839 -11.045 10.128 1.00 90.56 88 ALA A C 1
ATOM 649 O O . ALA A 1 88 ? -1.818 -10.848 9.469 1.00 90.56 88 ALA A O 1
ATOM 650 N N . ASP A 1 89 ? -3.575 -12.150 9.991 1.00 92.19 89 ASP A N 1
ATOM 651 C CA . ASP A 1 89 ? -3.217 -13.237 9.077 1.00 92.19 89 ASP A CA 1
ATOM 652 C C . ASP A 1 89 ? -3.216 -12.768 7.615 1.00 92.19 89 ASP A C 1
ATOM 654 O O . ASP A 1 89 ? -2.318 -13.116 6.850 1.00 92.19 89 ASP A O 1
ATOM 658 N N . HIS A 1 90 ? -4.185 -11.932 7.226 1.00 91.44 90 HIS A N 1
ATOM 659 C CA . HIS A 1 90 ? -4.238 -11.373 5.877 1.00 91.44 90 HIS A CA 1
ATOM 660 C C . HIS A 1 90 ? -3.019 -10.496 5.576 1.00 91.44 90 HIS A C 1
ATOM 662 O O . HIS A 1 90 ? -2.442 -10.609 4.502 1.00 91.44 90 HIS A O 1
ATOM 668 N N . LEU A 1 91 ? -2.604 -9.641 6.511 1.00 90.00 91 LEU A N 1
ATOM 669 C CA . LEU A 1 91 ? -1.438 -8.771 6.327 1.00 90.00 91 LEU A CA 1
ATOM 670 C C . LEU A 1 91 ? -0.114 -9.546 6.344 1.00 90.00 91 LEU A C 1
ATOM 672 O O . LEU A 1 91 ? 0.854 -9.114 5.718 1.00 90.00 91 LEU A O 1
ATOM 676 N N . ALA A 1 92 ? -0.065 -10.678 7.047 1.00 88.00 92 ALA A N 1
ATOM 677 C CA . ALA A 1 92 ? 1.090 -11.567 7.062 1.00 88.00 92 ALA A CA 1
ATOM 678 C C . ALA A 1 92 ? 1.216 -12.415 5.781 1.00 88.00 92 ALA A C 1
ATOM 680 O O . ALA A 1 92 ? 2.320 -12.867 5.466 1.00 88.00 92 ALA A O 1
ATOM 681 N N . ASP A 1 93 ? 0.123 -12.631 5.040 1.00 89.12 93 ASP A N 1
ATOM 682 C CA . ASP A 1 93 ? 0.124 -13.390 3.789 1.00 89.12 93 ASP A CA 1
ATOM 683 C C . ASP A 1 93 ? 0.821 -12.602 2.658 1.00 89.12 93 ASP A C 1
ATOM 685 O O . ASP A 1 93 ? 0.325 -11.550 2.237 1.00 89.12 93 ASP A O 1
ATOM 689 N N . PRO A 1 94 ? 1.933 -13.108 2.081 1.00 87.12 94 PRO A N 1
ATOM 690 C CA . PRO A 1 94 ? 2.587 -12.474 0.937 1.00 87.12 94 PRO A CA 1
ATOM 691 C C . PRO A 1 94 ? 1.658 -12.231 -0.264 1.00 87.12 94 PRO A C 1
ATOM 693 O O . PRO A 1 94 ? 1.912 -11.317 -1.055 1.00 87.12 94 PRO A O 1
ATOM 696 N N . ALA A 1 95 ? 0.587 -13.018 -0.408 1.00 88.44 95 ALA A N 1
ATOM 697 C CA . ALA A 1 95 ? -0.405 -12.856 -1.464 1.00 88.44 95 ALA A CA 1
ATOM 698 C C . ALA A 1 95 ? -1.293 -11.613 -1.280 1.00 88.44 95 ALA A C 1
ATOM 700 O O . ALA A 1 95 ? -1.803 -11.097 -2.275 1.00 88.44 95 ALA A O 1
ATOM 701 N N . SER A 1 96 ? -1.449 -11.093 -0.054 1.00 89.56 96 SER A N 1
ATOM 702 C CA . SER A 1 96 ? -2.205 -9.856 0.202 1.00 89.56 96 SER A CA 1
ATOM 703 C C . SER A 1 96 ? -1.595 -8.662 -0.527 1.00 89.56 96 SER A C 1
ATOM 705 O O . SER A 1 96 ? -2.308 -7.799 -1.040 1.00 89.56 96 SER A O 1
ATOM 707 N N . ARG A 1 97 ? -0.259 -8.612 -0.588 1.00 90.38 97 ARG A N 1
ATOM 708 C CA . ARG A 1 97 ? 0.512 -7.485 -1.134 1.00 90.38 97 ARG A CA 1
ATOM 709 C C . ARG A 1 97 ? 0.133 -6.115 -0.538 1.00 90.38 97 ARG A C 1
ATOM 711 O O . ARG A 1 97 ? 0.478 -5.083 -1.119 1.00 90.38 97 ARG A O 1
ATOM 718 N N . ALA A 1 98 ? -0.538 -6.077 0.615 1.00 90.44 98 ALA A N 1
ATOM 719 C CA . ALA A 1 98 ? -0.814 -4.841 1.329 1.00 90.44 98 ALA A CA 1
ATOM 720 C C . ALA A 1 98 ? 0.504 -4.160 1.727 1.00 90.44 98 ALA A C 1
ATOM 722 O O . ALA A 1 98 ? 1.385 -4.774 2.319 1.00 90.44 98 ALA A O 1
ATOM 723 N N . GLN A 1 99 ? 0.644 -2.879 1.386 1.00 90.81 99 GLN A N 1
ATOM 724 C CA . GLN A 1 99 ? 1.811 -2.067 1.759 1.00 90.81 99 GLN A CA 1
ATOM 725 C C . GLN A 1 99 ? 1.646 -1.457 3.150 1.00 90.81 99 GLN A C 1
ATOM 727 O O . GLN A 1 99 ? 2.611 -1.321 3.901 1.00 90.81 99 GLN A O 1
ATOM 732 N N . GLY A 1 100 ? 0.406 -1.132 3.505 1.00 90.25 100 GLY A N 1
ATOM 733 C CA . GLY A 1 100 ? 0.036 -0.753 4.849 1.00 90.25 100 GLY A CA 1
ATOM 734 C C . GLY A 1 100 ? -1.453 -0.489 4.990 1.00 90.25 100 GLY A C 1
ATOM 735 O O . GLY A 1 100 ? -2.188 -0.389 4.005 1.00 90.25 100 GLY A O 1
ATOM 736 N N . ILE A 1 101 ? -1.879 -0.388 6.236 1.00 92.75 101 ILE A N 1
ATOM 737 C CA . ILE A 1 101 ? -3.239 -0.099 6.658 1.00 92.75 101 ILE A CA 1
ATOM 738 C C . ILE A 1 101 ? -3.179 0.830 7.864 1.00 92.75 101 ILE A C 1
ATOM 740 O O . ILE A 1 101 ? -2.317 0.690 8.727 1.00 92.75 101 ILE A O 1
ATOM 744 N N . VAL A 1 102 ? -4.116 1.771 7.921 1.00 94.38 102 VAL A N 1
ATOM 745 C CA . VAL A 1 102 ? -4.343 2.629 9.083 1.00 94.38 102 VAL A CA 1
ATOM 746 C C . VAL A 1 102 ? -5.836 2.632 9.366 1.00 94.38 102 VAL A C 1
ATOM 748 O O . VAL A 1 102 ? -6.641 2.903 8.474 1.00 94.38 102 VAL A O 1
ATOM 751 N N . VAL A 1 103 ? -6.213 2.342 10.606 1.00 95.19 103 VAL A N 1
ATOM 752 C CA . VAL A 1 103 ? -7.586 2.441 11.098 1.00 95.19 103 VAL A CA 1
ATOM 753 C C . VAL A 1 103 ? -7.672 3.646 12.019 1.00 95.19 103 VAL A C 1
ATOM 755 O O . VAL A 1 103 ? -6.956 3.745 13.018 1.00 95.19 103 VAL A O 1
ATOM 758 N N . VAL A 1 104 ? -8.571 4.566 11.673 1.00 96.25 104 VAL A N 1
ATOM 759 C CA . VAL A 1 104 ? -8.855 5.759 12.469 1.00 96.25 104 VAL A CA 1
ATOM 760 C C . VAL A 1 104 ? -10.280 5.677 12.990 1.00 96.25 104 VAL A C 1
ATOM 762 O O . VAL A 1 104 ? -11.232 5.609 12.213 1.00 96.25 104 VAL A O 1
ATOM 765 N N . HIS A 1 105 ? -10.443 5.740 14.308 1.00 95.88 105 HIS A N 1
ATOM 766 C CA . HIS A 1 105 ? -11.747 5.735 14.959 1.00 95.88 105 HIS A CA 1
ATOM 767 C C . HIS A 1 105 ? -11.824 6.869 15.984 1.00 95.88 105 HIS A C 1
ATOM 769 O O . HIS A 1 105 ? -10.947 7.042 16.827 1.00 95.88 105 HIS A O 1
ATOM 775 N N . LYS A 1 106 ? -12.877 7.694 15.882 1.00 96.00 106 LYS A N 1
ATOM 776 C CA . LYS A 1 106 ? -13.094 8.885 16.731 1.00 96.00 106 LYS A CA 1
ATOM 777 C C . LYS A 1 106 ? -11.889 9.840 16.767 1.00 96.00 106 LYS A C 1
ATOM 779 O O . LYS A 1 106 ? -11.540 10.366 17.822 1.00 96.00 106 LYS A O 1
ATOM 784 N N . GLY A 1 107 ? -11.264 10.055 15.607 1.00 95.88 107 GLY A N 1
ATOM 785 C CA . GLY A 1 107 ? -10.129 10.970 15.448 1.00 95.88 107 GLY A CA 1
ATOM 786 C C . GLY A 1 107 ? -8.798 10.447 15.992 1.00 95.88 107 GLY A C 1
ATOM 787 O O . GLY A 1 107 ? -7.856 11.226 16.101 1.00 95.88 107 GLY A O 1
ATOM 788 N N . ARG A 1 108 ? -8.712 9.157 16.334 1.00 97.44 108 ARG A N 1
ATOM 789 C CA . ARG A 1 108 ? -7.497 8.522 16.851 1.00 97.44 108 ARG A CA 1
ATOM 790 C C . ARG A 1 108 ? -7.068 7.363 15.971 1.00 97.44 108 ARG A C 1
ATOM 792 O O . ARG A 1 108 ? -7.929 6.646 15.464 1.00 97.44 108 ARG A O 1
ATOM 799 N N . ILE A 1 109 ? -5.764 7.171 15.816 1.00 97.50 109 ILE A N 1
ATOM 800 C CA . ILE A 1 109 ? -5.197 5.983 15.172 1.00 97.50 109 ILE A CA 1
ATOM 801 C C . ILE A 1 109 ? -5.358 4.821 16.151 1.00 97.50 109 ILE A C 1
ATOM 803 O O . ILE A 1 109 ? -4.717 4.810 17.200 1.00 97.50 109 ILE A O 1
ATOM 807 N N . THR A 1 110 ? -6.234 3.874 15.829 1.00 97.12 110 THR A N 1
ATOM 808 C CA . THR A 1 110 ? -6.476 2.680 16.654 1.00 97.12 110 THR A CA 1
ATOM 809 C C . THR A 1 110 ? -5.714 1.464 16.161 1.00 97.12 110 THR A C 1
ATOM 811 O O . THR A 1 110 ? -5.515 0.520 16.913 1.00 97.12 110 THR A O 1
ATOM 814 N N . TYR A 1 111 ? -5.267 1.480 14.911 1.00 95.62 111 TYR A N 1
ATOM 815 C CA . TYR A 1 111 ? -4.430 0.435 14.349 1.00 95.62 111 TYR A CA 1
ATOM 816 C C . TYR A 1 111 ? -3.626 1.001 13.192 1.00 95.62 111 TYR A C 1
ATOM 818 O O . TYR A 1 111 ? -4.158 1.759 12.382 1.00 95.62 111 TYR A O 1
ATOM 826 N N . GLU A 1 112 ? -2.367 0.616 13.095 1.00 93.50 112 GLU A N 1
ATOM 827 C CA . GLU A 1 112 ? -1.571 0.830 11.900 1.00 93.50 112 GLU A CA 1
ATOM 828 C C . GLU A 1 112 ? -0.590 -0.323 11.733 1.00 93.50 112 GLU A C 1
ATOM 830 O O . GLU A 1 112 ? -0.019 -0.817 12.704 1.00 93.50 112 GLU A O 1
ATOM 835 N N . ALA A 1 113 ? -0.424 -0.765 10.496 1.00 90.12 113 ALA A N 1
ATOM 836 C CA . ALA A 1 113 ? 0.543 -1.783 10.136 1.00 90.12 113 ALA A CA 1
ATOM 837 C C . ALA A 1 113 ? 1.053 -1.474 8.737 1.00 90.12 113 ALA A C 1
ATOM 839 O O . ALA A 1 113 ? 0.263 -1.233 7.826 1.00 90.12 113 ALA A O 1
ATOM 840 N N . TYR A 1 114 ? 2.368 -1.503 8.553 1.00 87.38 114 TYR A N 1
ATOM 841 C CA . TYR A 1 114 ? 2.996 -1.260 7.263 1.00 87.38 114 TYR A CA 1
ATOM 842 C C . TYR A 1 114 ? 3.928 -2.428 6.961 1.00 87.38 114 TYR A C 1
ATOM 844 O O . TYR A 1 114 ? 4.886 -2.665 7.692 1.00 87.38 114 TYR A O 1
ATOM 852 N N . ALA A 1 115 ? 3.685 -3.143 5.861 1.00 73.38 115 ALA A N 1
ATOM 853 C CA . ALA A 1 115 ? 4.557 -4.231 5.405 1.00 73.38 115 ALA A CA 1
ATOM 854 C C . ALA A 1 115 ? 5.973 -3.730 5.050 1.00 73.38 115 ALA A C 1
ATOM 856 O O . ALA A 1 115 ? 6.922 -4.507 4.944 1.00 73.38 115 ALA A O 1
ATOM 857 N N . CYS A 1 116 ? 6.111 -2.413 4.874 1.00 56.28 116 CYS A N 1
ATOM 858 C CA . CYS A 1 116 ? 7.362 -1.711 4.629 1.00 56.28 116 CYS A CA 1
ATOM 859 C C . CYS A 1 116 ? 8.076 -1.263 5.925 1.00 56.28 116 CYS A C 1
ATOM 861 O O . CYS A 1 116 ? 9.234 -0.845 5.847 1.00 56.28 116 CYS A O 1
ATOM 863 N N . GLU A 1 117 ? 7.443 -1.323 7.105 1.00 47.91 117 GLU A N 1
ATOM 864 C CA . GLU A 1 117 ? 8.104 -1.032 8.388 1.00 47.91 117 GLU A CA 1
ATOM 865 C C . GLU A 1 117 ? 8.704 -2.299 9.013 1.00 47.91 117 GLU A C 1
ATOM 867 O O . GLU A 1 117 ? 8.187 -3.399 8.826 1.00 47.91 117 GLU A O 1
ATOM 872 N N . PRO A 1 118 ? 9.818 -2.195 9.763 1.00 39.69 118 PRO A N 1
ATOM 873 C CA . PRO A 1 118 ? 10.208 -3.285 10.640 1.00 39.69 118 PRO A CA 1
ATOM 874 C C . PRO A 1 118 ? 9.205 -3.327 11.804 1.00 39.69 118 PRO A C 1
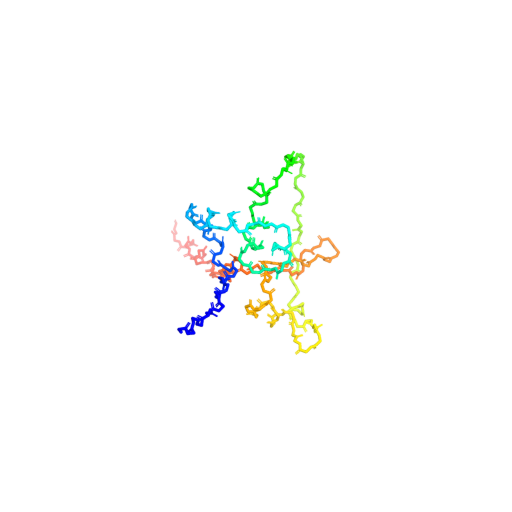ATOM 876 O O . PRO A 1 118 ? 8.646 -2.294 12.171 1.00 39.69 118 PRO A O 1
ATOM 879 N N . ALA A 1 119 ? 9.014 -4.491 12.431 1.00 35.38 119 ALA A N 1
ATOM 880 C CA . ALA A 1 119 ? 8.287 -4.548 13.699 1.00 35.38 119 ALA A CA 1
ATOM 881 C C . ALA A 1 119 ? 8.817 -3.444 14.642 1.00 35.38 119 ALA A C 1
ATOM 883 O O . ALA A 1 119 ? 10.042 -3.254 14.698 1.00 35.38 119 ALA A O 1
ATOM 884 N N . PRO A 1 120 ? 7.942 -2.692 15.341 1.00 37.41 120 PRO A N 1
ATOM 885 C CA . PRO A 1 120 ? 8.382 -1.597 16.189 1.00 37.41 120 PRO A CA 1
ATOM 886 C C . PRO A 1 120 ? 9.438 -2.125 17.154 1.00 37.41 120 PRO A C 1
ATOM 888 O O . PRO A 1 120 ? 9.245 -3.162 17.793 1.00 37.41 120 PRO A O 1
ATOM 891 N N . ALA A 1 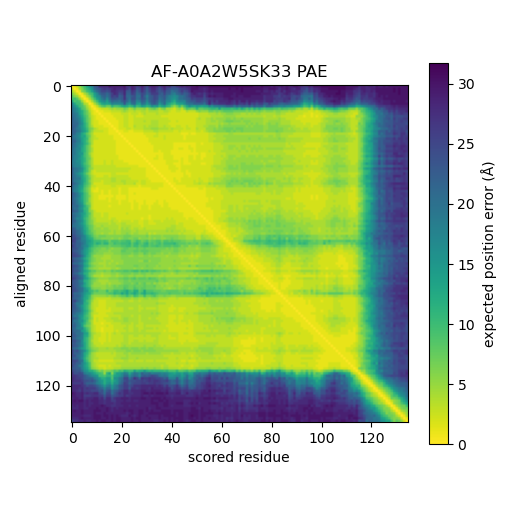121 ? 10.579 -1.434 17.232 1.00 34.88 121 ALA A N 1
ATOM 892 C CA . ALA A 1 121 ? 11.605 -1.770 18.203 1.00 34.88 121 ALA A CA 1
ATOM 893 C C . ALA A 1 121 ? 10.935 -1.807 19.580 1.00 34.88 121 ALA A C 1
ATOM 895 O O . ALA A 1 121 ? 10.393 -0.795 20.034 1.00 34.88 121 ALA A O 1
ATOM 896 N N . GLN A 1 122 ? 10.928 -2.982 20.217 1.00 37.56 122 GLN A N 1
ATOM 897 C CA . GLN A 1 122 ? 10.479 -3.119 21.595 1.00 37.56 122 GLN A CA 1
ATOM 898 C C . GLN A 1 122 ? 11.218 -2.053 22.396 1.00 37.56 122 GLN A C 1
ATOM 900 O O . GLN A 1 122 ? 12.450 -2.029 22.413 1.00 37.56 122 GLN A O 1
ATOM 905 N N . ARG A 1 123 ? 10.464 -1.107 22.962 1.00 37.59 123 ARG A N 1
ATOM 906 C CA . ARG A 1 123 ? 11.013 0.039 23.682 1.00 37.59 123 ARG A CA 1
ATOM 907 C C . ARG A 1 123 ? 11.800 -0.523 24.868 1.00 37.59 123 ARG A C 1
ATOM 909 O O . ARG A 1 123 ? 11.206 -0.935 25.861 1.00 37.59 123 ARG A O 1
ATOM 916 N N . LEU A 1 124 ? 13.121 -0.626 24.716 1.00 34.22 124 LEU A N 1
ATOM 917 C CA . LEU A 1 124 ? 14.024 -1.105 25.757 1.00 34.22 124 LEU A CA 1
ATOM 918 C C . LEU A 1 124 ? 13.785 -0.225 26.996 1.00 34.22 124 LEU A C 1
ATOM 920 O O . LEU A 1 124 ? 13.738 0.999 26.838 1.00 34.22 124 LEU A O 1
ATOM 924 N N . PRO A 1 125 ? 13.581 -0.787 28.201 1.00 35.69 125 PRO A N 1
ATOM 925 C CA . PRO A 1 125 ? 13.360 0.034 29.383 1.00 35.69 125 PRO A CA 1
ATOM 926 C C . PRO A 1 125 ? 14.547 0.984 29.580 1.00 35.69 125 PRO A C 1
ATOM 928 O O . PRO A 1 125 ? 15.703 0.562 29.538 1.00 35.69 125 PRO A O 1
ATOM 931 N N . ASP A 1 126 ? 14.240 2.271 29.762 1.00 39.16 126 ASP A N 1
ATOM 932 C CA . ASP A 1 126 ? 15.208 3.350 29.963 1.00 39.16 126 ASP A CA 1
ATOM 933 C C . ASP A 1 126 ? 16.165 3.007 31.117 1.00 39.16 126 ASP A C 1
ATOM 935 O O . ASP A 1 126 ? 15.849 3.173 32.295 1.00 39.16 126 ASP A O 1
ATOM 939 N N . ALA A 1 127 ? 17.376 2.560 30.785 1.00 46.38 127 ALA A N 1
ATOM 940 C CA . ALA A 1 127 ? 18.426 2.223 31.746 1.00 46.38 127 ALA A CA 1
ATOM 941 C C . ALA A 1 127 ? 19.132 3.467 32.328 1.00 46.38 127 ALA A C 1
ATOM 943 O O . ALA A 1 127 ? 20.315 3.427 32.662 1.00 46.38 127 ALA A O 1
ATOM 944 N N . ARG A 1 128 ? 18.434 4.603 32.446 1.00 47.38 128 ARG A N 1
ATOM 945 C CA . ARG A 1 128 ? 18.979 5.840 33.026 1.00 47.38 128 ARG A CA 1
ATOM 946 C C . ARG A 1 128 ? 18.038 6.460 34.047 1.00 47.38 128 ARG A C 1
ATOM 948 O O . ARG A 1 128 ? 17.573 7.581 33.890 1.00 47.38 128 ARG A O 1
ATOM 955 N N . LYS A 1 129 ? 17.832 5.740 35.147 1.00 48.09 129 LYS A N 1
ATOM 956 C CA . LYS A 1 129 ? 17.567 6.338 36.461 1.00 48.09 129 LYS A CA 1
ATOM 957 C C . LYS A 1 129 ? 18.254 5.499 37.531 1.00 48.09 129 LYS A C 1
ATOM 959 O O . LYS A 1 129 ? 17.607 4.640 38.094 1.00 48.09 129 LYS A O 1
ATOM 964 N N . HIS A 1 130 ? 19.550 5.719 37.754 1.00 46.53 130 HIS A N 1
ATOM 965 C CA . HIS A 1 130 ? 20.236 5.540 39.046 1.00 46.53 130 HIS A CA 1
ATOM 966 C C . HIS A 1 130 ? 21.680 6.042 38.924 1.00 46.53 130 HIS A C 1
ATOM 968 O O . HIS A 1 130 ? 22.636 5.278 38.869 1.00 46.53 130 HIS A O 1
ATOM 974 N N . SER A 1 131 ? 21.840 7.359 38.879 1.00 49.62 131 SER A N 1
ATOM 975 C CA . SER A 1 131 ? 23.089 7.996 39.295 1.00 49.62 131 SER A CA 1
ATOM 976 C C . SER A 1 131 ? 22.749 9.361 39.872 1.00 49.62 131 SER A C 1
ATOM 978 O O . SER A 1 131 ? 23.036 10.389 39.275 1.00 49.62 131 SER A O 1
ATOM 980 N N . ASP A 1 132 ? 22.050 9.340 41.003 1.00 48.97 132 ASP A N 1
ATOM 981 C CA . ASP A 1 132 ? 21.958 10.501 41.885 1.00 48.97 132 ASP A CA 1
ATOM 982 C C . ASP A 1 132 ? 21.863 10.006 43.328 1.00 48.97 132 ASP A C 1
ATOM 984 O O . ASP A 1 132 ? 20.818 9.991 43.975 1.00 48.97 132 ASP A O 1
ATOM 988 N N . THR A 1 133 ? 22.979 9.456 43.804 1.00 48.75 133 THR A N 1
ATOM 989 C CA . THR A 1 133 ? 23.274 9.346 45.235 1.00 48.75 133 THR A CA 1
ATOM 990 C C . THR A 1 133 ? 24.783 9.198 45.415 1.00 48.75 133 THR A C 1
ATOM 992 O O . THR A 1 133 ? 25.281 8.100 45.627 1.00 48.75 133 THR A O 1
ATOM 995 N N . ALA A 1 134 ? 25.528 10.297 45.289 1.00 44.81 134 ALA A N 1
ATOM 996 C CA . ALA A 1 134 ? 26.791 10.476 46.005 1.00 44.81 134 ALA A CA 1
ATOM 997 C C . ALA A 1 134 ? 27.299 11.922 45.887 1.00 44.81 134 ALA A C 1
ATOM 999 O O . ALA A 1 134 ? 28.006 12.256 44.942 1.00 44.81 134 ALA A O 1
ATOM 1000 N N . ARG A 1 135 ? 27.033 12.657 46.972 1.00 42.47 135 ARG A N 1
ATOM 1001 C CA . ARG A 1 135 ? 27.877 13.693 47.585 1.00 42.47 135 ARG A CA 1
ATOM 1002 C C . ARG A 1 135 ? 27.763 15.136 47.103 1.00 42.47 135 ARG A C 1
ATOM 1004 O O . ARG A 1 135 ? 28.110 15.430 45.945 1.00 42.47 135 ARG A O 1
#

Organism: Cereibacter sphaeroides (NCBI:txid1063)

pLDDT: mean 82.43, std 21.33, range [33.03, 97.5]

Foldseek 3Di:
DDDPPDDPDFDQLLVCLVPADPVRLVVLLVPDDPVVLVVDGDNVSNCVVCVVSNDPDDDDDDDDDDDDQAADEDPCQQQPDPDPDGVVRLLVDSVNSAQKDFDADPRYTHDIDGSNDDDPDPPDPPPPDDDPDDD

Mean predicted aligned error: 10.31 Å